Protein AF-A0A2D7AUV9-F1 (afdb_monomer_lite)

Structure (mmCIF, N/CA/C/O backbone):
data_AF-A0A2D7AUV9-F1
#
_entry.id   AF-A0A2D7AUV9-F1
#
loop_
_atom_site.group_PDB
_atom_site.id
_atom_site.type_symbol
_atom_site.label_atom_id
_atom_site.label_alt_id
_atom_site.label_comp_id
_atom_site.label_asym_id
_atom_site.label_entity_id
_atom_site.label_seq_id
_atom_site.pdbx_PDB_ins_code
_atom_site.Cartn_x
_atom_site.Cartn_y
_atom_site.Cartn_z
_atom_site.occupancy
_atom_site.B_iso_or_equiv
_atom_site.auth_seq_id
_atom_site.auth_comp_id
_atom_site.auth_asym_id
_atom_site.auth_atom_id
_atom_site.pdbx_PDB_model_num
ATOM 1 N N . MET A 1 1 ? -1.771 22.410 -1.351 1.00 45.72 1 MET A N 1
ATOM 2 C CA . MET A 1 1 ? -0.815 21.691 -2.228 1.00 45.72 1 MET A CA 1
ATOM 3 C C . MET A 1 1 ? -0.575 20.307 -1.619 1.00 45.72 1 MET A C 1
ATOM 5 O O . MET A 1 1 ? 0.552 19.956 -1.315 1.00 45.72 1 MET A O 1
ATOM 9 N N . GLU A 1 2 ? -1.652 19.550 -1.382 1.00 58.53 2 GLU A N 1
ATOM 10 C CA . GLU A 1 2 ? -1.646 18.348 -0.519 1.00 58.53 2 GLU A CA 1
ATOM 11 C C . GLU A 1 2 ? -1.398 17.054 -1.299 1.00 58.53 2 GLU A C 1
ATOM 13 O O . GLU A 1 2 ? -0.806 16.124 -0.769 1.00 58.53 2 GLU A O 1
ATOM 18 N N . GLY A 1 3 ? -1.753 17.008 -2.590 1.00 54.16 3 GLY A N 1
ATOM 19 C CA . GLY A 1 3 ? -1.605 15.790 -3.392 1.00 54.16 3 GLY A CA 1
ATOM 20 C C . GLY A 1 3 ? -0.165 15.279 -3.454 1.00 54.16 3 GLY A C 1
ATOM 21 O O . GLY A 1 3 ? 0.069 14.094 -3.273 1.00 54.16 3 GLY A O 1
ATOM 22 N N . ARG A 1 4 ? 0.818 16.176 -3.622 1.00 63.59 4 ARG A N 1
ATOM 23 C CA . AR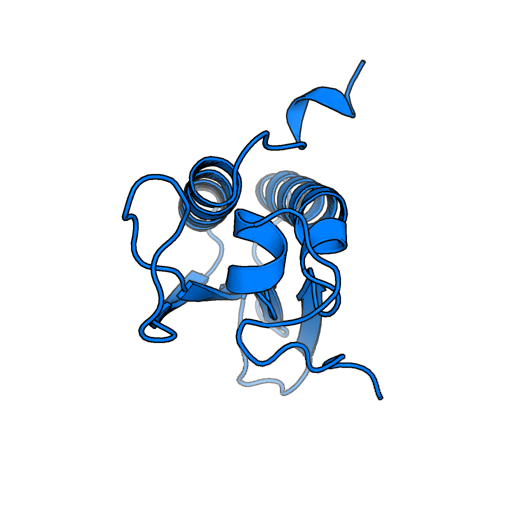G A 1 4 ? 2.246 15.825 -3.748 1.00 63.59 4 ARG A CA 1
ATOM 24 C C . ARG A 1 4 ? 2.830 15.110 -2.524 1.00 63.59 4 ARG A C 1
ATOM 26 O O . ARG A 1 4 ? 3.862 14.469 -2.671 1.00 63.59 4 ARG A O 1
ATOM 33 N N . PHE A 1 5 ? 2.203 15.236 -1.355 1.00 82.88 5 PHE A N 1
ATOM 34 C CA . PHE A 1 5 ? 2.682 14.626 -0.114 1.00 82.88 5 PHE A CA 1
ATOM 35 C C . PHE A 1 5 ? 2.548 13.096 -0.135 1.00 82.88 5 PHE A C 1
ATOM 37 O O . PHE A 1 5 ? 3.428 12.390 0.346 1.00 82.88 5 PHE A O 1
ATOM 44 N N . TRP A 1 6 ? 1.486 12.580 -0.761 1.00 92.81 6 TRP A N 1
ATOM 45 C CA . TRP A 1 6 ? 1.141 11.158 -0.704 1.00 92.81 6 TRP A CA 1
ATOM 46 C C . TRP A 1 6 ? 1.753 10.316 -1.829 1.00 92.81 6 TRP A C 1
ATOM 48 O O . TRP A 1 6 ? 1.932 9.112 -1.665 1.00 92.81 6 TRP A O 1
ATOM 58 N N . PHE A 1 7 ? 2.106 10.920 -2.968 1.00 94.88 7 PHE A N 1
ATOM 59 C CA . PHE A 1 7 ? 2.690 10.178 -4.090 1.00 94.88 7 PHE A CA 1
ATOM 60 C C . PHE A 1 7 ? 4.151 9.805 -3.833 1.00 94.88 7 PHE A C 1
ATOM 62 O O . PHE A 1 7 ? 4.956 10.632 -3.401 1.00 94.88 7 PHE A O 1
ATOM 69 N N . ALA A 1 8 ? 4.486 8.561 -4.164 1.00 95.94 8 ALA A N 1
ATOM 70 C CA . ALA A 1 8 ? 5.848 8.047 -4.200 1.00 95.94 8 ALA A CA 1
ATOM 71 C C . ALA A 1 8 ? 6.386 8.026 -5.639 1.00 95.94 8 ALA A C 1
ATOM 73 O O . ALA A 1 8 ? 5.620 7.897 -6.595 1.00 95.94 8 ALA A O 1
ATOM 74 N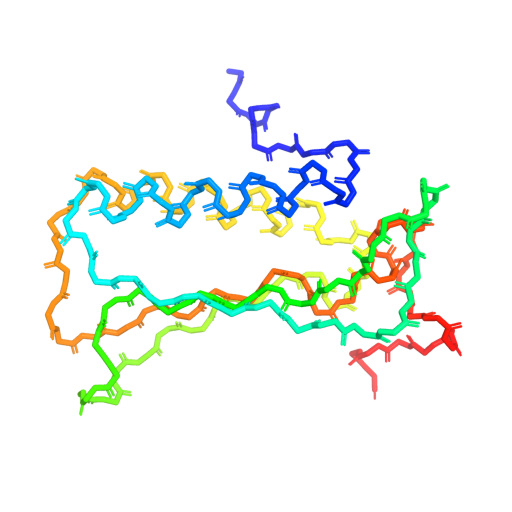 N . ASN A 1 9 ? 7.706 8.116 -5.789 1.00 95.00 9 ASN A N 1
ATOM 75 C CA . ASN A 1 9 ? 8.399 8.080 -7.081 1.00 95.00 9 ASN A CA 1
ATOM 76 C C . ASN A 1 9 ? 8.971 6.694 -7.412 1.00 95.00 9 ASN A C 1
ATOM 78 O O . ASN A 1 9 ? 9.518 6.492 -8.494 1.00 95.00 9 ASN A O 1
ATOM 82 N N . SER A 1 10 ? 8.884 5.746 -6.480 1.00 97.50 10 SER A N 1
ATOM 83 C CA . SER A 1 10 ? 9.337 4.367 -6.661 1.00 97.50 10 SER A CA 1
ATOM 84 C C . SER A 1 10 ? 8.495 3.399 -5.835 1.00 97.50 10 SER A C 1
ATOM 86 O O . SER A 1 10 ? 7.874 3.796 -4.845 1.00 97.50 10 SER A O 1
ATOM 88 N N . TYR A 1 11 ? 8.494 2.124 -6.228 1.00 98.25 11 TYR A N 1
ATOM 89 C CA . TYR A 1 11 ? 7.871 1.056 -5.445 1.00 98.25 11 TYR A CA 1
ATOM 90 C C . TYR A 1 11 ? 8.447 0.996 -4.022 1.00 98.25 11 TYR A C 1
ATOM 92 O O . TYR A 1 11 ? 7.683 0.982 -3.060 1.00 98.25 11 TYR A O 1
ATOM 100 N N . ALA A 1 12 ? 9.777 1.028 -3.881 1.00 98.00 12 ALA A N 1
ATOM 101 C CA . ALA A 1 12 ? 10.445 0.989 -2.581 1.00 98.00 12 ALA A CA 1
ATOM 102 C C . ALA A 1 12 ? 10.002 2.134 -1.654 1.00 98.00 12 ALA A C 1
ATOM 104 O O . ALA A 1 12 ? 9.721 1.899 -0.480 1.00 98.00 12 ALA A O 1
ATOM 105 N N . GLU A 1 13 ? 9.890 3.359 -2.179 1.00 97.81 13 GLU A N 1
ATOM 106 C CA . GLU A 1 13 ? 9.379 4.509 -1.421 1.00 97.81 13 GLU A CA 1
ATOM 107 C C . GLU A 1 13 ? 7.914 4.305 -1.009 1.00 97.81 13 GLU A C 1
ATOM 109 O O . GLU A 1 13 ? 7.568 4.547 0.146 1.00 97.81 13 GLU A O 1
ATOM 114 N N . ALA A 1 14 ? 7.062 3.828 -1.924 1.00 98.12 14 ALA A N 1
ATOM 115 C CA . ALA A 1 14 ? 5.649 3.579 -1.644 1.00 98.12 14 ALA A CA 1
ATOM 116 C C . ALA A 1 14 ? 5.461 2.515 -0.550 1.00 98.12 14 ALA A C 1
ATOM 118 O O . ALA A 1 14 ? 4.734 2.737 0.416 1.00 98.12 14 ALA A O 1
ATOM 119 N N . ALA A 1 15 ? 6.166 1.385 -0.665 1.00 98.25 15 ALA A N 1
ATOM 120 C CA . ALA A 1 15 ? 6.107 0.298 0.307 1.00 98.25 15 ALA A CA 1
ATOM 121 C C . ALA A 1 15 ? 6.673 0.719 1.669 1.00 98.25 15 ALA A C 1
ATOM 123 O O . ALA A 1 15 ? 6.074 0.438 2.703 1.00 98.25 15 ALA A O 1
ATOM 124 N N . GLY A 1 16 ? 7.784 1.463 1.683 1.00 98.12 16 GLY A N 1
ATOM 125 C CA . GLY A 1 16 ? 8.342 2.019 2.915 1.00 98.12 16 GLY A CA 1
ATOM 126 C C . GLY A 1 16 ? 7.356 2.940 3.636 1.00 98.12 16 GLY A C 1
ATOM 127 O O . GLY A 1 16 ? 7.149 2.794 4.838 1.00 98.12 16 GLY A O 1
ATOM 128 N N . ARG A 1 17 ? 6.686 3.839 2.903 1.00 98.38 17 ARG A N 1
ATOM 129 C CA . ARG A 1 17 ? 5.648 4.713 3.473 1.00 98.38 17 ARG A CA 1
ATOM 130 C C . ARG A 1 17 ? 4.444 3.940 4.000 1.00 98.38 17 ARG A C 1
ATOM 132 O O . ARG A 1 17 ? 3.911 4.317 5.035 1.00 98.38 17 ARG A O 1
ATOM 139 N N . PHE A 1 18 ? 4.032 2.865 3.328 1.00 98.69 18 PHE A N 1
ATOM 140 C CA . PHE A 1 18 ? 2.938 2.013 3.799 1.00 98.69 18 PHE A CA 1
ATOM 141 C C . PHE A 1 18 ? 3.263 1.343 5.141 1.00 98.69 18 PHE A C 1
ATOM 143 O O . PHE A 1 18 ? 2.418 1.309 6.035 1.00 98.69 18 PHE A O 1
ATOM 150 N N . LEU A 1 19 ? 4.497 0.857 5.310 1.00 98.50 19 LEU A N 1
ATOM 151 C CA . LEU A 1 19 ? 4.953 0.276 6.576 1.00 98.50 19 LEU A CA 1
ATOM 152 C C . LEU A 1 19 ? 5.027 1.325 7.691 1.00 98.50 19 LEU A C 1
ATOM 154 O O . LEU A 1 19 ? 4.524 1.067 8.779 1.00 98.50 19 LEU A O 1
ATOM 158 N N . ILE A 1 20 ? 5.557 2.519 7.400 1.00 98.62 20 ILE A N 1
ATOM 159 C CA . ILE A 1 20 ? 5.569 3.641 8.353 1.00 98.62 20 ILE A CA 1
ATOM 160 C C . ILE A 1 20 ? 4.139 3.994 8.784 1.00 98.62 20 ILE A C 1
ATOM 162 O O . ILE A 1 20 ? 3.868 4.080 9.973 1.00 98.62 20 ILE A O 1
ATOM 166 N N . ALA A 1 21 ? 3.193 4.081 7.845 1.00 98.56 21 ALA A N 1
ATOM 167 C CA . ALA A 1 21 ? 1.796 4.354 8.173 1.00 98.56 21 ALA A CA 1
ATOM 168 C C . ALA A 1 21 ? 1.154 3.250 9.041 1.00 98.56 21 ALA A C 1
ATOM 170 O O . ALA A 1 21 ? 0.244 3.525 9.821 1.00 98.56 21 ALA A O 1
ATOM 171 N N . CYS A 1 22 ? 1.607 1.993 8.931 1.00 98.69 22 CYS A N 1
ATOM 172 C CA . CYS A 1 22 ? 1.173 0.929 9.841 1.00 98.69 22 CYS A CA 1
ATOM 173 C C . CYS A 1 22 ? 1.684 1.156 11.268 1.00 98.69 22 CYS A C 1
ATOM 175 O O . CYS A 1 22 ? 0.951 0.878 12.217 1.00 98.69 22 CYS A O 1
ATOM 177 N N . ASP A 1 23 ? 2.920 1.632 11.419 1.00 98.69 23 ASP A N 1
ATOM 178 C CA . ASP A 1 23 ? 3.504 1.968 12.718 1.00 98.69 23 ASP A CA 1
ATOM 179 C C . ASP A 1 23 ? 2.827 3.201 13.328 1.00 98.69 23 ASP A C 1
ATOM 181 O O . ASP A 1 23 ? 2.397 3.141 14.478 1.00 98.69 23 ASP A O 1
ATOM 185 N N . ASP A 1 24 ? 2.580 4.247 12.535 1.00 98.50 24 ASP A N 1
ATOM 186 C CA . ASP A 1 24 ? 1.856 5.448 12.977 1.00 98.50 24 ASP A CA 1
ATOM 187 C C . ASP A 1 24 ? 0.458 5.101 13.525 1.00 98.50 24 ASP A C 1
ATOM 189 O O . ASP A 1 24 ? 0.024 5.618 14.556 1.00 98.50 24 ASP A O 1
ATOM 193 N N . LEU A 1 25 ? -0.248 4.164 12.881 1.00 98.56 25 LEU A N 1
ATOM 194 C CA . LEU A 1 25 ? -1.544 3.680 13.363 1.00 98.56 25 LEU A CA 1
ATOM 195 C C . LEU A 1 25 ? -1.443 2.934 14.700 1.00 98.56 25 LEU A C 1
ATOM 197 O O . LEU A 1 25 ? -2.356 3.039 15.525 1.00 98.56 25 LEU A O 1
ATOM 201 N N . ARG A 1 26 ? -0.362 2.175 14.932 1.00 98.25 26 ARG A N 1
ATOM 202 C CA . ARG A 1 26 ? -0.119 1.530 16.235 1.00 98.25 26 ARG A CA 1
ATOM 203 C C . ARG A 1 26 ? 0.120 2.570 17.314 1.00 98.25 26 ARG A C 1
ATOM 205 O O . ARG A 1 26 ? -0.458 2.448 18.392 1.00 98.25 26 ARG A O 1
ATOM 212 N N . ASP A 1 27 ? 0.918 3.587 17.008 1.00 98.19 27 ASP A N 1
ATOM 213 C CA . ASP A 1 27 ? 1.218 4.686 17.925 1.00 98.19 27 ASP A CA 1
ATOM 214 C C . ASP A 1 27 ? -0.044 5.500 18.256 1.00 98.19 27 ASP A C 1
ATOM 216 O O . ASP A 1 27 ? -0.234 5.916 19.400 1.00 98.19 27 ASP A O 1
ATOM 220 N N . ALA A 1 28 ? -0.972 5.622 17.301 1.00 97.75 28 ALA A N 1
ATOM 221 C CA . ALA A 1 28 ? -2.308 6.186 17.504 1.00 97.75 28 ALA A CA 1
ATOM 222 C C . ALA A 1 28 ? -3.278 5.264 18.286 1.00 97.75 28 ALA A C 1
ATOM 224 O O . ALA A 1 28 ? -4.424 5.631 18.549 1.00 97.75 28 ALA A O 1
ATOM 225 N N . GLY A 1 29 ? -2.847 4.064 18.688 1.00 97.31 29 GLY A N 1
ATOM 226 C CA . GLY A 1 29 ? -3.620 3.144 19.527 1.00 97.31 29 GLY A CA 1
ATOM 227 C C . GLY A 1 29 ? -4.542 2.186 18.767 1.00 97.31 29 GLY A C 1
ATOM 228 O O . GLY A 1 29 ? -5.371 1.512 19.393 1.00 97.31 29 GLY A O 1
ATOM 229 N N . HIS A 1 30 ? -4.420 2.087 17.439 1.00 97.69 30 HIS A N 1
ATOM 230 C CA . HIS A 1 30 ? -5.119 1.061 16.665 1.00 97.69 30 HIS A CA 1
ATOM 231 C C . HIS A 1 30 ? -4.444 -0.303 16.820 1.00 97.69 30 HIS A C 1
ATOM 233 O O . HIS A 1 30 ? -3.223 -0.431 16.907 1.00 97.69 30 HIS A O 1
ATOM 239 N N . ARG A 1 31 ? -5.244 -1.374 16.793 1.00 97.25 31 ARG A N 1
ATOM 240 C CA . ARG A 1 31 ? -4.715 -2.738 16.677 1.00 97.25 31 ARG A CA 1
ATOM 241 C C . ARG A 1 31 ? -4.300 -2.976 15.229 1.00 97.25 31 ARG A C 1
ATOM 243 O O . ARG A 1 31 ? -5.175 -3.070 14.376 1.00 97.25 31 ARG A O 1
ATOM 250 N N . VAL A 1 32 ? -3.000 -3.108 14.963 1.00 98.25 32 VAL A N 1
ATOM 251 C CA . VAL A 1 32 ? -2.478 -3.324 13.603 1.00 98.25 32 VAL A CA 1
ATOM 252 C C . VAL A 1 32 ? -1.590 -4.560 13.534 1.00 98.25 32 VAL A C 1
ATOM 254 O O . VAL A 1 32 ? -0.560 -4.640 14.211 1.00 98.25 32 VAL A O 1
ATOM 257 N N . SER A 1 33 ? -1.933 -5.490 12.650 1.00 98.06 33 SER A N 1
ATOM 258 C CA . SER A 1 33 ? -1.039 -6.560 12.195 1.00 98.06 33 SER A CA 1
ATOM 259 C C . SER A 1 33 ? -0.745 -6.363 10.716 1.00 98.06 33 SER A C 1
ATOM 261 O O . SER A 1 33 ? -1.673 -6.114 9.952 1.00 98.06 33 SER A O 1
ATOM 263 N N . ASN A 1 34 ? 0.511 -6.492 10.299 1.00 98.38 34 ASN A N 1
ATOM 264 C CA . ASN A 1 34 ? 0.868 -6.444 8.888 1.00 98.38 34 ASN A CA 1
ATOM 265 C C . ASN A 1 34 ? 1.862 -7.547 8.526 1.00 98.38 34 ASN A C 1
ATOM 267 O O . ASN A 1 34 ? 2.693 -7.937 9.343 1.00 98.38 34 ASN A O 1
ATOM 271 N N . GLU A 1 35 ? 1.763 -8.023 7.293 1.00 98.25 35 GLU A N 1
ATOM 272 C CA . GLU A 1 35 ? 2.621 -9.043 6.705 1.00 98.25 35 GLU A CA 1
ATOM 273 C C . GLU A 1 35 ? 3.128 -8.572 5.347 1.00 98.25 35 GLU A C 1
ATOM 275 O O . GLU A 1 35 ? 2.489 -7.768 4.665 1.00 98.25 35 GLU A O 1
ATOM 280 N N . ARG A 1 36 ? 4.291 -9.091 4.959 1.00 97.94 36 ARG A N 1
ATOM 281 C CA . ARG A 1 36 ? 4.942 -8.773 3.695 1.00 97.94 36 ARG A CA 1
ATOM 282 C C . ARG A 1 36 ? 5.203 -10.063 2.935 1.00 97.94 36 ARG A C 1
ATOM 284 O O . ARG A 1 36 ? 5.974 -10.904 3.387 1.00 97.94 36 ARG A O 1
ATOM 291 N N . LEU A 1 37 ? 4.541 -10.215 1.795 1.00 98.44 37 LEU A N 1
ATOM 292 C CA . LEU A 1 37 ? 4.566 -11.431 0.989 1.00 98.44 37 LEU A CA 1
ATOM 293 C C . LEU A 1 37 ? 5.478 -11.220 -0.218 1.00 98.44 37 LEU A C 1
ATOM 295 O O . LEU A 1 37 ? 5.092 -10.547 -1.173 1.00 98.44 37 LEU A O 1
ATOM 299 N N . GLU A 1 38 ? 6.690 -11.769 -0.176 1.00 98.25 38 GLU A N 1
ATOM 300 C CA . GLU A 1 38 ? 7.617 -11.717 -1.311 1.00 98.25 38 GLU A CA 1
ATOM 301 C C . GLU A 1 38 ? 7.062 -12.486 -2.516 1.00 98.25 38 GLU A C 1
ATOM 303 O O . GLU A 1 38 ? 6.605 -13.622 -2.389 1.00 98.25 38 GLU A O 1
ATOM 308 N N . ILE A 1 39 ? 7.153 -11.886 -3.706 1.00 97.56 39 ILE A N 1
ATOM 309 C CA . ILE A 1 39 ? 6.712 -12.520 -4.961 1.00 97.56 39 ILE A CA 1
ATOM 310 C C . ILE A 1 39 ? 7.859 -13.200 -5.728 1.00 97.56 39 ILE A C 1
ATOM 312 O O . ILE A 1 39 ? 7.684 -13.620 -6.869 1.00 97.56 39 ILE A O 1
ATOM 316 N N . GLY A 1 40 ? 9.055 -13.275 -5.134 1.00 97.75 40 GLY A N 1
ATOM 317 C CA . GLY A 1 40 ? 10.242 -13.875 -5.754 1.00 97.75 40 GLY A CA 1
ATOM 318 C C . GLY A 1 40 ? 10.840 -13.070 -6.915 1.00 97.75 40 GLY A C 1
ATOM 319 O O . GLY A 1 40 ? 11.648 -13.604 -7.669 1.00 97.75 40 GLY A O 1
ATOM 320 N N . MET A 1 41 ? 10.452 -11.800 -7.067 1.00 98.12 41 MET A N 1
ATOM 321 C CA . MET A 1 41 ? 10.950 -10.881 -8.096 1.00 98.12 41 MET A CA 1
ATOM 322 C C . MET A 1 41 ? 11.698 -9.707 -7.462 1.00 98.12 41 MET A C 1
ATOM 324 O O . MET A 1 41 ? 11.487 -9.388 -6.290 1.00 98.12 41 MET A O 1
ATOM 328 N N . THR A 1 42 ? 12.526 -9.029 -8.257 1.00 98.31 42 THR A N 1
ATOM 329 C CA . THR A 1 42 ? 13.248 -7.824 -7.836 1.00 98.31 42 THR A CA 1
ATOM 330 C C . THR A 1 42 ? 12.833 -6.583 -8.626 1.00 98.31 42 THR A C 1
ATOM 332 O O . THR A 1 42 ? 12.411 -6.653 -9.787 1.00 98.31 42 THR A O 1
ATOM 335 N N . GLY A 1 43 ? 12.916 -5.430 -7.963 1.00 97.62 43 GLY A N 1
ATOM 336 C CA . GLY A 1 43 ? 12.696 -4.123 -8.566 1.00 97.62 43 GLY A CA 1
ATOM 337 C C . GLY A 1 43 ? 13.927 -3.601 -9.314 1.00 97.62 43 GLY A C 1
ATOM 338 O O . GLY A 1 43 ? 14.976 -4.255 -9.341 1.00 97.62 43 GLY A O 1
ATOM 339 N N . PRO A 1 44 ? 13.827 -2.410 -9.930 1.00 96.56 44 PRO A N 1
ATOM 340 C CA . PRO A 1 44 ? 14.917 -1.805 -10.695 1.00 96.56 44 PRO A CA 1
ATOM 341 C C . PRO A 1 44 ? 16.222 -1.583 -9.916 1.00 96.56 44 PRO A C 1
ATOM 343 O O . PRO A 1 44 ? 17.284 -1.524 -10.535 1.00 96.56 44 PRO A O 1
ATOM 346 N N . ALA A 1 45 ? 16.167 -1.455 -8.585 1.00 94.50 45 ALA A N 1
ATOM 347 C CA . ALA A 1 45 ? 17.343 -1.308 -7.726 1.00 94.50 45 ALA A CA 1
ATOM 348 C C . ALA A 1 45 ? 17.772 -2.631 -7.056 1.00 94.50 45 ALA A C 1
ATOM 350 O O . ALA A 1 45 ? 18.667 -2.632 -6.211 1.00 94.50 45 ALA A O 1
ATOM 351 N N . GLY A 1 46 ? 17.170 -3.760 -7.442 1.00 97.19 46 GLY A N 1
ATOM 352 C CA . GLY A 1 46 ? 17.439 -5.078 -6.865 1.00 97.19 46 GLY A CA 1
ATOM 353 C C . GLY A 1 46 ? 16.711 -5.347 -5.545 1.00 97.19 46 GLY A C 1
ATOM 354 O O . GLY A 1 46 ? 16.964 -6.371 -4.916 1.00 97.19 46 GLY A O 1
ATOM 355 N N . GLU A 1 47 ? 15.812 -4.459 -5.119 1.00 96.56 47 GLU A N 1
ATOM 356 C CA . GLU A 1 47 ? 14.991 -4.644 -3.927 1.00 96.56 47 GLU A CA 1
ATOM 357 C C . GLU A 1 47 ? 13.986 -5.795 -4.110 1.00 96.56 47 GLU A C 1
ATOM 359 O O . GLU A 1 47 ? 13.462 -5.967 -5.215 1.00 96.56 47 GLU A O 1
ATOM 364 N N . PRO A 1 48 ? 13.680 -6.582 -3.062 1.00 98.00 48 PRO A N 1
ATOM 365 C CA . PRO A 1 48 ? 12.639 -7.598 -3.147 1.00 98.00 48 PRO A CA 1
ATOM 366 C C . PRO A 1 48 ? 11.272 -6.939 -3.352 1.00 98.00 48 PRO A C 1
ATOM 368 O O . PRO A 1 48 ? 10.937 -5.939 -2.708 1.00 98.00 48 PRO A O 1
ATOM 371 N N . LEU A 1 49 ? 10.479 -7.510 -4.255 1.00 98.75 49 LEU A N 1
ATOM 372 C CA . LEU A 1 49 ? 9.112 -7.075 -4.506 1.00 98.75 49 LEU A CA 1
ATOM 373 C C . LEU A 1 49 ? 8.138 -7.896 -3.674 1.00 98.75 49 LEU A C 1
ATOM 375 O O . LEU A 1 49 ? 8.169 -9.129 -3.687 1.00 98.75 49 LEU A O 1
ATOM 379 N N . CYS A 1 50 ? 7.247 -7.192 -2.990 1.00 98.75 50 CYS A N 1
ATOM 380 C CA . CYS A 1 50 ? 6.317 -7.773 -2.038 1.00 98.75 50 CYS A CA 1
ATOM 381 C C . CYS A 1 50 ? 4.906 -7.204 -2.184 1.00 98.75 50 CYS A C 1
ATOM 383 O O . CYS A 1 50 ? 4.723 -6.044 -2.567 1.00 98.75 50 CYS A O 1
ATOM 385 N N . ILE A 1 51 ? 3.927 -8.014 -1.794 1.00 98.81 51 ILE A N 1
ATOM 386 C CA . ILE A 1 51 ? 2.574 -7.572 -1.470 1.00 98.81 51 ILE A CA 1
ATOM 387 C C . ILE A 1 51 ? 2.529 -7.353 0.045 1.00 98.81 51 ILE A C 1
ATOM 389 O O . ILE A 1 51 ? 2.656 -8.302 0.818 1.00 98.81 51 ILE A O 1
ATOM 393 N N . ASP A 1 52 ? 2.378 -6.106 0.471 1.00 98.75 52 ASP A N 1
ATOM 394 C CA . ASP A 1 52 ? 2.174 -5.726 1.864 1.00 98.75 52 ASP A CA 1
ATOM 395 C C . ASP A 1 52 ? 0.676 -5.806 2.197 1.00 98.75 52 ASP A C 1
ATOM 397 O O . ASP A 1 52 ? -0.175 -5.281 1.474 1.00 98.75 52 ASP A O 1
ATOM 401 N N . VAL A 1 53 ? 0.342 -6.474 3.297 1.00 98.81 53 VAL A N 1
ATOM 402 C CA . VAL A 1 53 ? -1.030 -6.609 3.795 1.00 98.81 53 VAL A CA 1
ATOM 403 C C . VAL A 1 53 ? -1.070 -6.075 5.214 1.00 98.81 53 VAL A C 1
ATOM 405 O O . VAL A 1 53 ? -0.301 -6.530 6.052 1.00 98.81 53 VAL A O 1
ATOM 408 N N . ALA A 1 54 ? -1.970 -5.141 5.505 1.00 98.69 54 ALA A N 1
ATOM 409 C CA . ALA A 1 54 ? -2.197 -4.631 6.852 1.00 98.69 54 ALA A CA 1
ATOM 410 C C . ALA A 1 54 ? -3.657 -4.822 7.253 1.00 98.69 54 ALA A C 1
ATOM 412 O O . ALA A 1 54 ? -4.567 -4.497 6.496 1.00 98.69 54 ALA A O 1
ATOM 413 N N . VAL A 1 55 ? -3.882 -5.323 8.460 1.00 98.44 55 VAL A N 1
ATOM 414 C CA . VAL A 1 55 ? -5.194 -5.422 9.095 1.00 98.44 55 VAL A CA 1
ATOM 415 C C . VAL A 1 55 ? -5.207 -4.449 10.261 1.00 98.44 55 VAL A C 1
ATOM 417 O O . VAL A 1 55 ? -4.440 -4.605 11.211 1.00 98.44 55 VAL A O 1
ATOM 420 N N . VAL A 1 56 ? -6.089 -3.462 10.187 1.00 98.25 56 VAL A N 1
ATOM 421 C CA . VAL A 1 56 ? -6.360 -2.501 11.257 1.00 98.25 56 VAL A CA 1
ATOM 422 C C . VAL A 1 56 ? -7.682 -2.911 11.906 1.00 98.25 56 VAL A C 1
ATOM 424 O O . VAL A 1 56 ? -8.658 -3.128 11.191 1.00 98.25 56 VAL A O 1
ATOM 427 N N . GLY A 1 57 ? -7.732 -3.052 13.231 1.00 96.50 57 GLY A N 1
ATOM 428 C CA . GLY A 1 57 ? -8.936 -3.398 13.999 1.00 96.50 57 GLY A CA 1
ATOM 429 C C . GLY A 1 57 ? -9.117 -4.891 14.324 1.00 96.50 57 GLY A C 1
ATOM 430 O O . GLY A 1 57 ? -8.162 -5.622 14.619 1.00 96.50 57 GLY A O 1
ATOM 431 N N . SER A 1 58 ? -10.376 -5.343 14.353 1.00 94.81 58 SER A N 1
ATOM 432 C CA . SER A 1 58 ? -10.776 -6.691 14.785 1.00 94.81 58 SER A CA 1
ATOM 433 C C . SER A 1 58 ? -11.532 -7.449 13.696 1.00 94.81 58 SER A C 1
ATOM 435 O O . SER A 1 58 ? -12.561 -6.986 13.207 1.00 94.81 58 SER A O 1
ATOM 437 N N . LEU A 1 59 ? -11.048 -8.647 13.356 1.00 94.50 59 LEU A N 1
ATOM 438 C CA . LEU A 1 59 ? -11.699 -9.549 12.399 1.00 94.50 59 LEU A CA 1
ATOM 439 C C . LEU A 1 59 ? -12.841 -10.372 13.025 1.00 94.50 59 LEU A C 1
ATOM 441 O O . LEU A 1 59 ? -13.636 -10.954 12.293 1.00 94.50 59 LEU A O 1
ATOM 445 N N . GLU A 1 60 ? -12.958 -10.396 14.357 1.00 93.06 60 GLU A N 1
ATOM 446 C CA . GLU A 1 60 ? -13.893 -11.270 15.090 1.00 93.06 60 GLU A CA 1
ATOM 447 C C . GLU A 1 60 ? -15.370 -11.010 14.756 1.00 93.06 60 GLU A C 1
ATOM 449 O O . GLU A 1 60 ? -16.195 -11.918 14.799 1.00 93.06 60 GLU A O 1
ATOM 454 N N . SER A 1 61 ? -15.730 -9.770 14.415 1.00 89.88 61 SER A N 1
ATOM 455 C CA . SER A 1 61 ? -17.118 -9.408 14.100 1.00 89.88 61 SER A CA 1
ATOM 456 C C . SER A 1 61 ? -17.549 -9.783 12.679 1.00 89.88 61 SER A C 1
ATOM 458 O O . SER A 1 61 ? -18.732 -9.672 12.356 1.00 89.88 61 SER A O 1
ATOM 460 N N . GLY A 1 62 ? -16.600 -10.139 11.804 1.00 90.75 62 GLY A N 1
ATOM 461 C CA . GLY A 1 62 ? -16.828 -10.348 10.372 1.00 90.75 62 GLY A CA 1
ATOM 462 C C . GLY A 1 62 ? -17.128 -9.075 9.564 1.00 90.75 62 GLY A C 1
ATOM 463 O O . GLY A 1 62 ? -17.284 -9.155 8.346 1.00 90.75 62 GLY A O 1
ATOM 464 N N . LYS A 1 63 ? -17.198 -7.893 10.193 1.00 96.56 63 LYS A N 1
ATOM 465 C CA . LYS A 1 63 ? -17.395 -6.616 9.490 1.00 96.56 63 LYS A CA 1
ATOM 466 C C . LYS A 1 63 ? -16.054 -6.111 8.971 1.00 96.56 63 LYS A C 1
ATOM 468 O O . LYS A 1 63 ? -15.244 -5.596 9.741 1.00 96.56 63 LYS A O 1
ATOM 473 N N . VAL A 1 64 ? -15.828 -6.252 7.670 1.00 97.25 64 VAL A N 1
ATOM 474 C CA . VAL A 1 64 ? -14.542 -5.918 7.051 1.00 97.25 64 VAL A CA 1
ATOM 475 C C . VAL A 1 64 ? -14.736 -5.000 5.854 1.00 97.25 64 VAL A C 1
ATOM 477 O O . VAL A 1 64 ? -15.560 -5.272 4.982 1.00 97.25 64 VAL A O 1
ATOM 480 N N . LEU A 1 65 ? -13.930 -3.941 5.795 1.00 97.88 65 LEU A N 1
ATOM 481 C CA . LEU A 1 65 ? -13.692 -3.176 4.576 1.00 97.88 65 LEU A CA 1
ATOM 482 C C . LEU A 1 65 ? -12.331 -3.572 3.997 1.00 97.88 65 LEU A C 1
ATOM 484 O O . LEU A 1 65 ? -11.323 -3.536 4.696 1.00 97.88 65 LEU A O 1
ATOM 488 N N . LEU A 1 66 ? -12.300 -3.948 2.720 1.00 98.00 66 LEU A N 1
ATOM 489 C CA . LEU A 1 66 ? -11.071 -4.287 2.004 1.00 98.00 66 LEU A CA 1
ATOM 490 C C . LEU A 1 66 ? -10.706 -3.154 1.042 1.00 98.00 66 LEU A C 1
ATOM 492 O O . LEU A 1 66 ? -11.525 -2.747 0.220 1.00 98.00 66 LEU A O 1
ATOM 496 N N . SER A 1 67 ? -9.468 -2.679 1.124 1.00 98.38 67 SER A N 1
ATOM 497 C CA . SER A 1 67 ? -8.883 -1.688 0.226 1.00 98.38 67 SER A CA 1
ATOM 498 C C . SER A 1 67 ? -7.631 -2.267 -0.425 1.00 98.38 67 SER A C 1
ATOM 500 O O . SER A 1 67 ? -6.617 -2.465 0.238 1.00 98.38 67 SER A O 1
ATOM 502 N N . SER A 1 68 ? -7.680 -2.534 -1.728 1.00 98.19 68 SER A N 1
ATOM 503 C CA . SER A 1 68 ? -6.533 -3.016 -2.507 1.00 98.19 68 SER A CA 1
ATOM 504 C C . SER A 1 68 ? -6.082 -1.978 -3.527 1.00 98.19 68 SER A C 1
ATOM 506 O O . SER A 1 68 ? -6.923 -1.339 -4.163 1.00 98.19 68 SER A O 1
ATOM 508 N N . SER A 1 69 ? -4.775 -1.871 -3.756 1.00 98.25 69 SER A N 1
ATOM 509 C CA . SER A 1 69 ? -4.196 -1.005 -4.784 1.00 98.25 69 SER A CA 1
ATOM 510 C C . SER A 1 69 ? -3.414 -1.785 -5.847 1.00 98.25 69 SER A C 1
ATOM 512 O O . SER A 1 69 ? -3.023 -2.935 -5.651 1.00 98.25 69 SER A O 1
ATOM 514 N N . GLY A 1 70 ? -3.255 -1.145 -7.012 1.00 97.88 70 GLY A N 1
ATOM 515 C CA . GLY A 1 70 ? -2.350 -1.540 -8.094 1.00 97.88 70 GLY A CA 1
ATOM 516 C C . GLY A 1 70 ? -2.519 -2.951 -8.647 1.00 97.88 70 GLY A C 1
ATOM 517 O O . GLY A 1 70 ? -1.530 -3.632 -8.892 1.00 97.88 70 GLY A O 1
ATOM 518 N N . VAL A 1 71 ? -3.760 -3.375 -8.909 1.00 98.06 71 VAL A N 1
ATOM 519 C CA . VAL A 1 71 ? -4.024 -4.549 -9.765 1.00 98.06 71 VAL A CA 1
ATOM 520 C C . VAL A 1 71 ? -3.418 -4.330 -11.158 1.00 98.06 71 VAL A C 1
ATOM 522 O O . VAL A 1 71 ? -2.706 -5.188 -11.677 1.00 98.06 71 VAL A O 1
ATOM 525 N N . HIS A 1 72 ? -3.612 -3.136 -11.727 1.00 98.38 72 HIS A N 1
ATOM 526 C CA . HIS A 1 72 ? -2.718 -2.625 -12.761 1.00 98.38 72 HIS A CA 1
ATOM 527 C C . HIS A 1 72 ? -1.529 -1.949 -12.076 1.00 98.38 72 HIS A C 1
ATOM 529 O O . HIS A 1 72 ? -1.707 -0.974 -11.345 1.00 98.38 72 HIS A O 1
ATOM 535 N N . GLY A 1 73 ? -0.316 -2.443 -12.312 1.00 98.00 73 GLY A N 1
ATOM 536 C CA . GLY A 1 73 ? 0.830 -2.090 -11.473 1.00 98.00 73 GLY A CA 1
ATOM 537 C C . GLY A 1 73 ? 1.133 -0.589 -11.413 1.00 98.00 73 GLY A C 1
ATOM 538 O O . GLY A 1 73 ? 1.259 -0.028 -10.330 1.00 98.00 73 GLY A O 1
ATOM 539 N N . VAL A 1 74 ? 1.168 0.098 -12.557 1.00 97.62 74 VAL A N 1
ATOM 540 C CA . VAL A 1 74 ?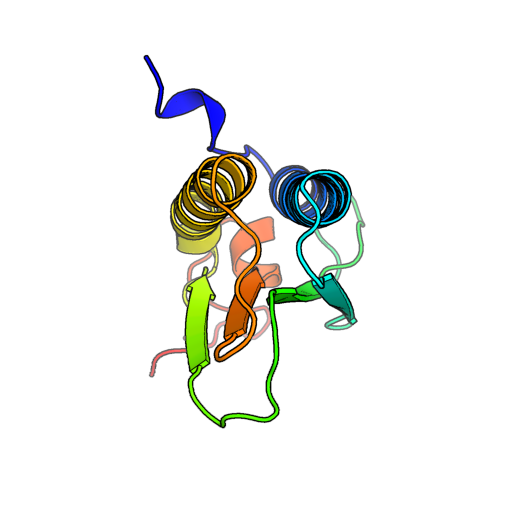 1.440 1.548 -12.628 1.00 97.62 74 VAL A CA 1
ATOM 541 C C . VAL A 1 74 ? 0.381 2.404 -11.917 1.00 97.62 74 VAL A C 1
ATOM 543 O O . VAL A 1 74 ? 0.682 3.483 -11.416 1.00 97.62 74 VAL A O 1
ATOM 546 N N . GLU A 1 75 ? -0.851 1.908 -11.799 1.00 98.19 75 GLU A N 1
ATOM 547 C CA . GLU A 1 75 ? -1.931 2.561 -11.045 1.00 98.19 75 GLU A CA 1
ATOM 548 C C . GLU A 1 75 ? -1.807 2.298 -9.528 1.00 98.19 75 GLU A C 1
ATOM 550 O O . GLU A 1 75 ? -2.573 2.831 -8.724 1.00 98.19 75 GLU A O 1
ATOM 555 N N . GLY A 1 76 ? -0.800 1.526 -9.107 1.00 98.00 76 GLY A N 1
ATOM 556 C CA . GLY A 1 76 ? -0.430 1.329 -7.710 1.00 98.00 76 GLY A CA 1
ATOM 557 C C . GLY A 1 76 ? 0.024 2.613 -7.019 1.00 98.00 76 GLY A C 1
ATOM 558 O O . GLY A 1 76 ? -0.286 2.788 -5.850 1.00 98.00 76 GLY A O 1
ATOM 559 N N . TYR A 1 77 ? 0.664 3.557 -7.720 1.00 98.25 77 TYR A N 1
ATOM 560 C CA . TYR A 1 77 ? 1.085 4.839 -7.130 1.00 98.25 77 TYR A CA 1
ATOM 561 C C . TYR A 1 77 ? -0.090 5.703 -6.642 1.00 98.25 77 TYR A C 1
ATOM 563 O O . TYR A 1 77 ? -0.091 6.077 -5.469 1.00 98.25 77 TYR A O 1
ATOM 571 N N . PRO A 1 78 ? -1.113 6.012 -7.469 1.00 97.75 78 PRO A N 1
ATOM 572 C CA . PRO A 1 78 ? -2.290 6.727 -6.977 1.00 97.75 78 PRO A CA 1
ATOM 573 C C . PRO A 1 78 ? -3.087 5.915 -5.950 1.00 97.75 78 PRO A C 1
ATOM 575 O O . PRO A 1 78 ? -3.576 6.495 -4.984 1.00 97.75 78 PRO A O 1
ATOM 578 N N . GLY A 1 79 ? -3.193 4.590 -6.108 1.00 98.06 79 GLY A N 1
ATOM 579 C CA . GLY A 1 79 ? -3.864 3.740 -5.119 1.00 98.06 79 GLY A CA 1
ATOM 580 C C . GLY A 1 79 ? -3.170 3.756 -3.751 1.00 98.06 79 GLY A C 1
ATOM 581 O O . GLY A 1 79 ? -3.831 3.914 -2.730 1.00 98.06 79 GLY A O 1
ATOM 582 N N . SER A 1 80 ? -1.840 3.670 -3.742 1.00 98.31 80 SER A N 1
ATOM 583 C CA . SER A 1 80 ? -0.993 3.787 -2.552 1.00 98.31 80 SER A CA 1
ATOM 584 C C . SER A 1 80 ? -1.161 5.151 -1.888 1.00 98.31 80 SER A C 1
ATOM 586 O O . SER A 1 80 ? -1.437 5.223 -0.696 1.00 98.31 80 SER A O 1
ATOM 588 N N . ALA A 1 81 ? -1.118 6.237 -2.666 1.00 98.19 81 ALA A N 1
ATOM 589 C CA . ALA A 1 81 ? -1.332 7.586 -2.150 1.00 98.19 81 ALA A CA 1
ATOM 590 C C . ALA A 1 81 ? -2.693 7.736 -1.441 1.00 98.19 81 ALA A C 1
ATOM 592 O O . ALA A 1 81 ? -2.763 8.327 -0.367 1.00 98.19 81 ALA A O 1
ATOM 593 N N . ILE A 1 82 ? -3.765 7.165 -2.00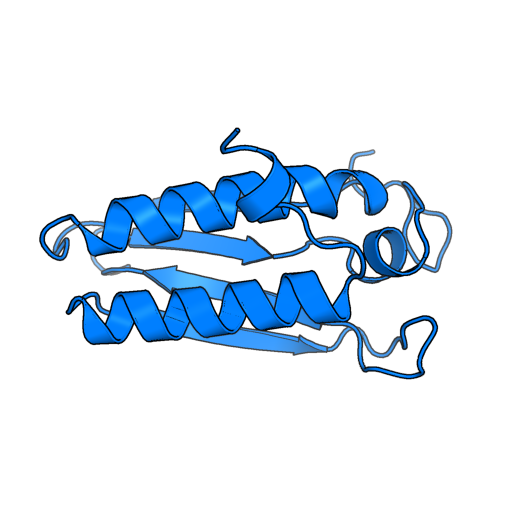5 1.00 98.00 82 ILE A N 1
ATOM 594 C CA . ILE A 1 82 ? -5.097 7.152 -1.377 1.00 98.00 82 ILE A CA 1
ATOM 595 C C . ILE A 1 82 ? -5.085 6.340 -0.077 1.00 98.00 82 ILE A C 1
ATOM 597 O O . ILE A 1 82 ? -5.629 6.797 0.926 1.00 98.00 82 ILE A O 1
ATOM 601 N N . GLN A 1 83 ? -4.464 5.156 -0.074 1.00 98.50 83 GLN A N 1
ATOM 602 C CA . GLN A 1 83 ? -4.347 4.328 1.131 1.00 98.50 83 GLN A CA 1
ATOM 603 C C . GLN A 1 83 ? -3.602 5.073 2.246 1.00 98.50 83 GLN A C 1
ATOM 605 O O . GLN A 1 83 ? -4.098 5.111 3.367 1.00 98.50 83 GLN A O 1
ATOM 610 N N . LEU A 1 84 ? -2.481 5.732 1.934 1.00 98.44 84 LEU A N 1
ATOM 611 C CA . LEU A 1 84 ? -1.714 6.522 2.901 1.00 98.44 84 LEU A CA 1
ATOM 612 C C . LEU A 1 84 ? -2.523 7.691 3.473 1.00 98.44 84 LEU A C 1
ATOM 614 O O . LEU A 1 84 ? -2.497 7.907 4.681 1.00 98.44 84 LEU A O 1
ATOM 618 N N . ALA A 1 85 ? -3.282 8.404 2.635 1.00 97.94 85 ALA A N 1
ATOM 619 C CA . ALA A 1 85 ? -4.148 9.485 3.107 1.00 97.94 85 ALA A CA 1
ATOM 620 C C . ALA A 1 85 ? -5.217 8.960 4.085 1.00 97.94 85 ALA A C 1
ATOM 622 O O . ALA A 1 85 ? -5.414 9.535 5.150 1.00 97.94 85 ALA A O 1
ATOM 623 N N . ILE A 1 86 ? -5.854 7.826 3.765 1.00 97.88 86 ILE A N 1
ATOM 624 C CA . ILE A 1 86 ? -6.838 7.186 4.652 1.00 97.88 86 ILE A CA 1
ATOM 625 C C . ILE A 1 86 ? -6.185 6.748 5.968 1.00 97.88 86 ILE A C 1
ATOM 627 O O . ILE A 1 86 ? -6.756 6.967 7.031 1.00 97.88 86 ILE A O 1
ATOM 631 N N . MET A 1 87 ? -5.006 6.124 5.916 1.00 98.12 87 MET A N 1
ATOM 632 C CA . MET A 1 87 ? -4.291 5.684 7.119 1.00 98.12 87 MET A CA 1
ATOM 633 C C . MET A 1 87 ? -3.908 6.875 8.005 1.00 98.12 87 MET A C 1
ATOM 635 O O . MET A 1 87 ? -4.102 6.809 9.214 1.00 98.12 87 MET A O 1
ATOM 639 N N . SER A 1 88 ? -3.472 7.986 7.411 1.00 97.69 88 SER A N 1
ATOM 640 C CA . SER A 1 88 ? -3.215 9.228 8.143 1.00 97.69 88 SER A CA 1
ATOM 641 C C . SER A 1 88 ? -4.477 9.790 8.796 1.00 97.69 88 SER A C 1
ATOM 643 O O . SER A 1 88 ? -4.431 10.180 9.958 1.00 97.69 88 SER A O 1
ATOM 645 N N . ASP A 1 89 ? -5.608 9.813 8.088 1.00 97.25 89 ASP A N 1
ATOM 646 C CA . ASP A 1 89 ? -6.879 10.273 8.658 1.00 97.25 89 ASP A CA 1
ATOM 647 C C . ASP A 1 89 ? -7.338 9.379 9.818 1.00 97.25 89 ASP A C 1
ATOM 649 O O . ASP A 1 89 ? -7.962 9.864 10.761 1.00 97.25 89 ASP A O 1
ATOM 653 N N . LEU A 1 90 ? -7.043 8.076 9.763 1.00 97.56 90 LEU A N 1
ATOM 654 C CA . LEU A 1 90 ? -7.350 7.123 10.830 1.00 97.56 90 LEU A CA 1
ATOM 655 C C . LEU A 1 90 ? -6.503 7.348 12.089 1.00 97.56 90 LEU A C 1
ATOM 657 O O . LEU A 1 90 ? -7.011 7.091 13.180 1.00 97.56 90 LEU A O 1
ATOM 661 N N . CYS A 1 91 ? -5.274 7.862 11.977 1.00 97.62 91 CYS A N 1
ATOM 662 C CA . CYS A 1 91 ? -4.462 8.230 13.144 1.00 97.62 91 CYS A CA 1
ATOM 663 C C . CYS A 1 91 ? -5.139 9.303 14.018 1.00 97.62 91 CYS A C 1
ATOM 665 O O . CYS A 1 91 ? -4.937 9.329 15.226 1.00 97.62 91 CYS A O 1
ATOM 667 N N . GLU A 1 92 ? -6.003 10.136 13.431 1.00 97.19 92 GLU A N 1
ATOM 668 C CA . GLU A 1 92 ? -6.769 11.181 14.129 1.00 97.19 92 GLU A CA 1
ATOM 669 C C . GLU A 1 92 ? -8.135 10.683 14.654 1.00 97.19 92 GLU A C 1
ATOM 671 O O . GLU A 1 92 ? -8.970 11.466 15.119 1.00 97.19 92 GLU A O 1
ATOM 676 N N . ARG A 1 93 ? -8.421 9.378 14.543 1.00 95.50 93 ARG A N 1
ATOM 677 C CA . ARG A 1 93 ? -9.677 8.756 14.990 1.00 95.50 93 ARG A CA 1
ATOM 678 C C . ARG A 1 93 ? -9.441 7.829 16.172 1.00 95.50 93 ARG A C 1
ATOM 680 O O . ARG A 1 93 ? -8.394 7.203 16.295 1.00 95.50 93 ARG A O 1
ATOM 687 N N . GLU A 1 94 ? -10.471 7.679 17.004 1.00 94.75 94 GLU A N 1
ATOM 688 C CA . GLU A 1 94 ? -10.472 6.654 18.048 1.00 94.75 94 GLU A CA 1
ATOM 689 C C . GLU A 1 94 ? -10.333 5.252 17.445 1.00 94.75 94 GLU A C 1
ATOM 691 O O . GLU A 1 94 ? -10.856 4.959 16.363 1.00 94.75 94 GLU A O 1
ATOM 696 N N . SER A 1 95 ? -9.663 4.361 18.177 1.00 93.12 95 SER A N 1
ATOM 697 C CA . SER A 1 95 ? -9.501 2.984 17.736 1.00 93.12 95 SER A CA 1
ATOM 698 C C . SER A 1 95 ? -10.829 2.235 17.705 1.00 93.12 95 SER A C 1
ATOM 700 O O . SER A 1 95 ? -11.633 2.253 18.643 1.00 93.12 95 SER A O 1
ATOM 702 N N . PHE A 1 96 ? -11.069 1.551 16.591 1.00 89.62 96 PHE A N 1
ATOM 703 C CA . PHE A 1 96 ? -12.298 0.802 16.375 1.00 89.62 96 PHE A CA 1
ATOM 704 C C . PHE A 1 96 ? -12.192 -0.625 16.927 1.00 89.62 96 PHE A C 1
ATOM 706 O O . PHE A 1 96 ? -11.154 -1.281 16.843 1.00 89.62 96 PHE A O 1
ATOM 713 N N . LYS A 1 97 ? -13.293 -1.109 17.522 1.00 88.31 97 LYS A N 1
ATOM 714 C CA . LYS A 1 97 ? -13.341 -2.386 18.264 1.00 88.31 97 LYS A CA 1
ATOM 715 C C . LYS A 1 97 ? -14.154 -3.481 17.577 1.00 88.31 97 LYS A C 1
ATOM 717 O O . LYS A 1 97 ? -13.945 -4.656 17.866 1.00 88.31 97 LYS A O 1
ATOM 722 N N . ASP A 1 98 ? -15.093 -3.111 16.709 1.00 94.69 98 ASP A N 1
ATOM 723 C CA . ASP A 1 98 ? -16.126 -4.013 16.187 1.00 94.69 98 ASP A CA 1
ATOM 724 C C . ASP A 1 98 ? -16.044 -4.248 14.673 1.00 94.69 98 ASP A C 1
ATOM 726 O O . ASP A 1 98 ? -16.961 -4.836 14.102 1.00 94.69 98 ASP A O 1
ATOM 730 N N . HIS A 1 99 ? -14.986 -3.789 14.010 1.00 96.06 99 HIS A N 1
ATOM 731 C CA . HIS A 1 99 ? -14.750 -4.006 12.585 1.00 96.06 99 HIS A CA 1
ATOM 732 C C . HIS A 1 99 ? -13.254 -3.976 12.268 1.00 96.06 99 HIS A C 1
ATOM 734 O O . HIS A 1 99 ? -12.430 -3.655 13.130 1.00 96.06 99 HIS A O 1
ATOM 740 N N . ALA A 1 100 ? -12.912 -4.317 11.028 1.00 97.75 100 ALA A N 1
ATOM 741 C CA . ALA A 1 100 ? -11.558 -4.212 10.511 1.00 97.75 100 ALA A CA 1
ATOM 742 C C . ALA A 1 100 ? -11.514 -3.517 9.151 1.00 97.75 100 ALA A C 1
ATOM 744 O O . ALA A 1 100 ? -12.455 -3.589 8.355 1.00 97.75 100 ALA A O 1
ATOM 745 N N . ILE A 1 101 ? -10.368 -2.904 8.875 1.00 98.31 101 ILE A N 1
ATOM 746 C CA . ILE A 1 101 ? -9.981 -2.476 7.538 1.00 98.31 101 ILE A CA 1
ATOM 747 C C . ILE A 1 101 ? -8.751 -3.284 7.141 1.00 98.31 101 ILE A C 1
ATOM 749 O O . ILE A 1 101 ? -7.765 -3.318 7.876 1.00 98.31 101 ILE A O 1
ATOM 753 N N . ILE A 1 102 ? -8.816 -3.941 5.987 1.00 98.56 102 ILE A N 1
ATOM 754 C CA . ILE A 1 102 ? -7.680 -4.641 5.393 1.00 98.56 102 ILE A CA 1
ATOM 755 C C . ILE A 1 102 ? -7.165 -3.796 4.235 1.00 98.56 102 ILE A C 1
ATOM 757 O O . ILE A 1 102 ? -7.897 -3.535 3.280 1.00 98.56 102 ILE A O 1
ATOM 761 N N . PHE A 1 103 ? -5.905 -3.394 4.306 1.00 98.88 103 PHE A N 1
ATOM 762 C CA . PHE A 1 103 ? -5.194 -2.735 3.223 1.00 98.88 103 PHE A CA 1
ATOM 763 C C . PHE A 1 103 ? -4.268 -3.731 2.530 1.00 98.88 103 PHE A C 1
ATOM 765 O O . PHE A 1 103 ? -3.503 -4.424 3.195 1.00 98.88 103 PHE A O 1
ATOM 772 N N . ILE A 1 104 ? -4.319 -3.783 1.200 1.00 98.81 104 ILE A N 1
ATOM 773 C CA . ILE A 1 104 ? -3.372 -4.527 0.366 1.00 98.81 104 ILE A CA 1
ATOM 774 C C . ILE A 1 104 ? -2.625 -3.531 -0.522 1.00 98.81 104 ILE A C 1
ATOM 776 O O . ILE A 1 104 ? -3.238 -2.863 -1.363 1.00 98.81 104 ILE A O 1
ATOM 780 N N . HIS A 1 105 ? -1.313 -3.442 -0.326 1.00 98.56 105 HIS A N 1
ATOM 781 C CA . HIS A 1 105 ? -0.387 -2.552 -1.015 1.00 98.56 105 HIS A CA 1
ATOM 782 C C . HIS A 1 105 ? 0.818 -3.358 -1.521 1.00 98.56 105 HIS A C 1
ATOM 784 O O . HIS A 1 105 ? 1.673 -3.767 -0.760 1.00 98.56 105 HIS A O 1
ATOM 790 N N . THR A 1 106 ? 0.999 -3.633 -2.796 1.00 97.50 106 THR A N 1
ATOM 791 C CA . THR A 1 106 ? 0.112 -3.457 -3.943 1.00 97.50 106 THR A CA 1
ATOM 792 C C . THR A 1 106 ? -0.035 -4.829 -4.602 1.00 97.50 106 THR A C 1
ATOM 794 O O . THR A 1 106 ? 0.872 -5.650 -4.490 1.00 97.50 106 THR A O 1
ATOM 797 N N . ILE A 1 107 ? -1.151 -5.111 -5.277 1.00 98.31 107 ILE A N 1
ATOM 798 C CA . ILE A 1 107 ? -1.428 -6.444 -5.847 1.00 98.31 107 ILE A CA 1
ATOM 799 C C . ILE A 1 107 ? -0.401 -6.841 -6.919 1.00 98.31 107 ILE A C 1
ATOM 801 O O . ILE A 1 107 ? -0.010 -8.003 -6.995 1.00 98.31 107 ILE A O 1
ATOM 805 N N . ASN A 1 108 ? 0.056 -5.886 -7.735 1.00 98.56 108 ASN A N 1
ATOM 806 C CA . ASN A 1 108 ? 1.067 -6.103 -8.769 1.00 98.56 108 ASN A CA 1
ATOM 807 C C . ASN A 1 108 ? 2.332 -5.271 -8.483 1.00 98.56 108 ASN A C 1
ATOM 809 O O . ASN A 1 108 ? 2.555 -4.236 -9.129 1.00 98.56 108 ASN A O 1
ATOM 813 N N . PRO A 1 109 ? 3.182 -5.698 -7.530 1.00 98.50 109 PRO A N 1
ATOM 814 C CA . PRO A 1 109 ? 4.374 -4.939 -7.166 1.00 98.50 109 PRO A CA 1
ATOM 815 C C . PRO A 1 109 ? 5.402 -4.916 -8.303 1.00 98.50 109 PRO A C 1
ATOM 817 O O . PRO A 1 109 ? 6.086 -3.909 -8.474 1.00 98.50 109 PRO A O 1
ATO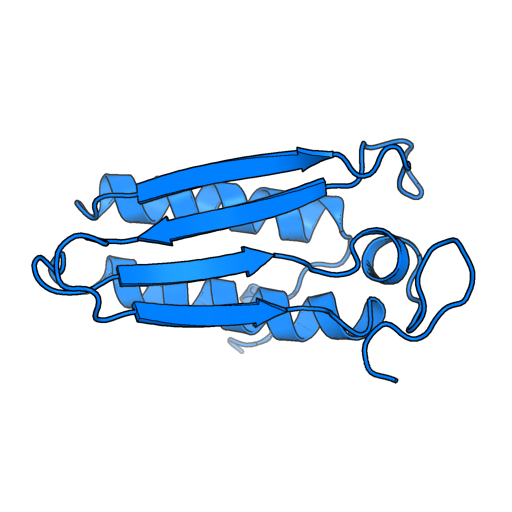M 820 N N . TYR A 1 110 ? 5.446 -5.950 -9.154 1.00 98.69 110 TYR A N 1
ATOM 821 C CA . TYR A 1 110 ? 6.258 -5.940 -10.374 1.00 98.69 110 TYR A CA 1
ATOM 822 C C . TYR A 1 110 ? 5.830 -4.831 -11.331 1.00 98.69 110 TYR A C 1
ATOM 824 O O . TYR A 1 110 ? 6.640 -3.985 -11.711 1.00 98.69 110 TYR A O 1
ATOM 832 N N . GLY A 1 111 ? 4.552 -4.792 -11.705 1.00 98.50 111 GLY A N 1
ATOM 833 C CA . GLY A 1 111 ? 4.056 -3.768 -12.611 1.00 98.50 111 GLY A CA 1
ATOM 834 C C . GLY A 1 111 ? 4.262 -2.364 -12.039 1.00 98.50 111 GLY A C 1
ATOM 835 O O . GLY A 1 111 ? 4.653 -1.461 -12.770 1.00 98.50 111 GLY A O 1
ATOM 836 N N . MET A 1 112 ? 4.088 -2.174 -10.729 1.00 98.50 112 MET A N 1
ATOM 837 C CA . MET A 1 112 ? 4.343 -0.884 -10.084 1.00 98.50 112 MET A CA 1
ATOM 838 C C . MET A 1 112 ? 5.819 -0.476 -10.162 1.00 98.50 112 MET A C 1
ATOM 840 O O . MET A 1 112 ? 6.125 0.635 -10.603 1.00 98.50 112 MET A O 1
ATOM 844 N N . ALA A 1 113 ? 6.736 -1.373 -9.789 1.00 98.50 113 ALA A N 1
ATOM 845 C CA . ALA A 1 113 ? 8.174 -1.106 -9.788 1.00 98.50 113 ALA A CA 1
ATOM 846 C C . ALA A 1 113 ? 8.720 -0.807 -11.194 1.00 98.50 113 ALA A C 1
ATOM 848 O O . ALA A 1 113 ? 9.583 0.054 -11.358 1.00 98.50 113 ALA A O 1
ATOM 849 N N . TRP A 1 114 ? 8.176 -1.469 -12.218 1.00 98.06 114 TRP A N 1
ATOM 850 C CA . TRP A 1 114 ? 8.610 -1.333 -13.610 1.00 98.06 114 TRP A CA 1
ATOM 851 C C . TRP A 1 114 ? 7.753 -0.367 -14.447 1.00 98.06 114 TRP A C 1
ATOM 853 O O . TRP A 1 114 ? 7.940 -0.298 -15.661 1.00 98.06 114 TRP A O 1
ATOM 863 N N . TRP A 1 115 ? 6.832 0.390 -13.833 1.00 97.69 115 TRP A N 1
ATOM 864 C CA . TRP A 1 115 ? 5.923 1.335 -14.512 1.00 97.69 115 TRP A CA 1
ATOM 865 C C . TRP A 1 115 ? 5.051 0.694 -15.607 1.00 97.69 115 TRP A C 1
ATOM 867 O O . TRP A 1 115 ? 4.816 1.259 -16.676 1.00 97.69 115 TRP A O 1
ATOM 877 N N . ARG A 1 116 ? 4.544 -0.510 -15.339 1.00 97.62 116 ARG A N 1
ATOM 878 C CA . ARG A 1 116 ? 3.732 -1.322 -16.252 1.00 97.62 116 ARG A CA 1
ATOM 879 C C . ARG A 1 116 ? 2.335 -1.568 -15.702 1.00 97.62 116 ARG A C 1
ATOM 881 O O . ARG A 1 116 ? 2.115 -1.702 -14.503 1.00 97.62 116 ARG A O 1
ATOM 888 N N . ARG A 1 117 ? 1.380 -1.719 -16.617 1.00 97.62 117 ARG A N 1
ATOM 889 C CA . ARG A 1 117 ? 0.033 -2.218 -16.307 1.00 97.62 117 ARG A CA 1
ATOM 890 C C . ARG A 1 117 ? 0.059 -3.690 -15.866 1.00 97.62 117 ARG A C 1
ATOM 892 O O . ARG A 1 117 ? -0.586 -4.044 -14.888 1.00 97.62 117 ARG A O 1
ATOM 899 N N . PHE A 1 118 ? 0.799 -4.520 -16.594 1.00 98.00 118 PHE A N 1
ATOM 900 C CA . PHE A 1 118 ? 0.817 -5.984 -16.479 1.00 98.00 118 PHE A CA 1
ATOM 901 C C . PHE A 1 118 ? 1.843 -6.488 -15.453 1.00 98.00 118 PHE A C 1
ATOM 903 O O . PHE A 1 118 ? 2.697 -5.720 -15.007 1.00 98.00 118 PHE A O 1
ATOM 910 N N . ASN A 1 119 ? 1.758 -7.763 -15.069 1.00 97.88 119 ASN A N 1
ATOM 911 C CA . ASN A 1 119 ? 2.748 -8.411 -14.198 1.00 97.88 119 ASN A CA 1
ATOM 912 C C . ASN A 1 119 ? 4.020 -8.848 -14.968 1.00 97.88 119 ASN A C 1
ATOM 914 O O . ASN A 1 119 ? 4.182 -8.550 -16.156 1.00 97.88 119 ASN A O 1
ATOM 918 N N . GLU A 1 120 ? 4.923 -9.565 -14.297 1.00 97.31 120 GLU A N 1
ATOM 919 C CA . GLU A 1 120 ? 6.192 -10.093 -14.828 1.00 97.31 120 GLU A CA 1
ATOM 920 C C . GLU A 1 120 ? 6.023 -11.018 -16.036 1.00 97.31 120 GLU A C 1
ATOM 922 O O . GLU A 1 120 ? 6.877 -11.055 -16.920 1.00 97.31 120 GLU A O 1
ATOM 927 N N . ASN A 1 121 ? 4.875 -11.687 -16.120 1.00 97.56 121 ASN A N 1
ATOM 928 C CA . ASN A 1 121 ? 4.506 -12.583 -17.210 1.00 97.56 121 ASN A CA 1
ATOM 929 C C . ASN A 1 121 ? 3.680 -11.888 -18.305 1.00 97.56 121 ASN A C 1
ATOM 931 O O . ASN A 1 121 ? 3.147 -12.545 -19.196 1.00 97.56 121 ASN A O 1
ATOM 935 N N . ASN A 1 122 ? 3.577 -10.554 -18.257 1.00 97.06 122 ASN A N 1
ATOM 936 C CA . ASN A 1 122 ? 2.787 -9.746 -19.185 1.00 97.06 122 ASN A CA 1
ATOM 937 C C . ASN A 1 122 ? 1.276 -10.070 -19.162 1.00 97.06 122 ASN A C 1
ATOM 939 O O . ASN A 1 122 ? 0.584 -9.884 -20.163 1.00 97.06 122 ASN A O 1
ATOM 943 N N . VAL A 1 123 ? 0.767 -10.533 -18.016 1.00 97.69 123 VAL A N 1
ATOM 944 C CA . VAL A 1 123 ? -0.653 -10.824 -17.770 1.00 97.69 123 VAL A CA 1
ATOM 945 C C . VAL A 1 123 ? -1.345 -9.599 -17.162 1.00 97.69 123 VAL A C 1
ATOM 947 O O . VAL A 1 123 ? -0.796 -8.927 -16.284 1.00 97.69 123 VAL A O 1
ATOM 950 N N . ASP A 1 124 ? -2.557 -9.295 -17.637 1.00 96.62 124 ASP A N 1
ATOM 951 C CA . ASP A 1 124 ? -3.462 -8.337 -16.989 1.00 96.62 124 ASP A CA 1
ATOM 952 C C . A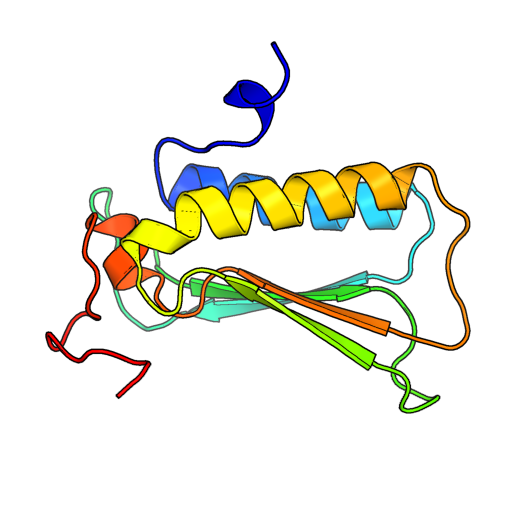SP A 1 124 ? -4.197 -9.065 -15.863 1.00 96.62 124 ASP A C 1
ATOM 954 O O . ASP A 1 124 ? -4.970 -9.978 -16.132 1.00 96.62 124 ASP A O 1
ATOM 958 N N . LEU A 1 125 ? -3.941 -8.685 -14.610 1.00 95.50 125 LEU A N 1
ATOM 959 C CA . LEU A 1 125 ? -4.522 -9.366 -13.448 1.00 95.50 125 LEU A CA 1
ATOM 960 C C . LEU A 1 125 ? -6.032 -9.114 -13.283 1.00 95.50 125 LEU A C 1
ATOM 962 O O . LEU A 1 125 ? -6.653 -9.734 -12.426 1.00 95.50 125 LEU A O 1
ATOM 966 N N . ASN A 1 126 ? -6.623 -8.205 -14.068 1.00 94.69 126 ASN A N 1
ATOM 967 C CA . ASN A 1 126 ? -8.046 -7.861 -14.018 1.00 94.69 126 ASN A CA 1
ATOM 968 C C . ASN A 1 126 ? -8.790 -8.251 -15.309 1.00 94.69 126 ASN A C 1
ATOM 970 O O . ASN A 1 126 ? -9.596 -7.475 -15.844 1.00 94.69 126 ASN A O 1
ATOM 974 N N . ARG A 1 127 ? -8.460 -9.412 -15.872 1.00 92.00 127 ARG A N 1
ATOM 975 C CA . ARG A 1 127 ? -9.062 -9.989 -17.080 1.00 92.00 127 ARG A CA 1
ATOM 976 C C . ARG A 1 127 ? -9.274 -11.480 -16.886 1.00 92.00 127 ARG A C 1
ATOM 978 O O . ARG A 1 127 ? -10.289 -11.960 -17.432 1.00 92.00 127 ARG A O 1
#

pLDDT: mean 95.86, std 7.72, range [45.72, 98.88]

Foldseek 3Di:
DPLVVLFDPALVRLVVLVVVLQVLLVVLVWDKDKDWAFPPDAFPVRHTFTKIKMKTEDCVLVAEAEQEAPLQQLRLRVSSSVVSVVSVVSSVDDYDHRYMYMYIRYPASQCNRVVGRAHPVRDRSVD

Secondary structure (DSSP, 8-state):
--HHHH--SSHHHHHHHHHHHHHHHHHTT--EEEEEEEEEEE-TTSPEEEEEEEEEE-STT--EEEEE--SSGGGHHHHHHHHHHHHHHHHTSPPPSS-EEEEEE-S-HHHHHTT-SS-TTS--TT-

Sequence (127 aa):
MEGRFWFANSYAEAAGRFLIACDDLRDAGHRVSNERLEIGMTGPAGEPLCIDVAVVGSLESGKVLLSSSGVHGVEGYPGSAIQLAIMSDLCERESFKDHAIIFIHTINPYGMAWWRRFNENNVDLNR

Radius of gyration: 14.58 Å; chains: 1; bounding box: 35×36×39 Å